Protein AF-A0A8S2RNC6-F1 (afdb_monomer_lite)

Organism: NCBI:txid392030

Foldseek 3Di:
DPPDDDDDPVVCADPPQAFSAFFCDDPVRPQKGKGAGAPFFHDDPPARDRARMKIAGPVRPDIHRAFHNVQWDWDPDDVVDHIDIDGGDDDDD

pLDDT: mean 89.48, std 12.96, range [37.03, 98.44]

Sequence (93 aa):
QTDKGVIDISSLARTDNKAQYPDKVPAAGSGYKYSYNPCKPFTELPSCQGVAACQVSTDGKYSFSIGKQESAKWNPGAIGGSPSVTYTDGPKT

Radius of gyration: 14.82 Å; chains: 1; bounding box: 36×27×44 Å

Secondary structure (DSSP, 8-state):
---------GGG--SSSS-SEEEEPPTT--SEEEEE-SSS-EEETTTEEEESEEEEETTSS-EEEEE-GGG-EEE--STTSPPEEE--SS---

InterPro domains:
  IPR009011 Mannose-6-phosphate receptor binding domain superfamily [G3DSA:2.70.130.10] (1-93)
  IPR009011 Mannose-6-phosphate receptor binding domain superfamily [SSF50911] (6-90)

Structure (mmCIF, N/CA/C/O backbone):
data_AF-A0A8S2RNC6-F1
#
_entry.id   AF-A0A8S2RNC6-F1
#
loop_
_atom_site.group_PDB
_atom_site.id
_atom_site.type_symbol
_atom_site.label_atom_id
_atom_site.label_alt_id
_atom_site.label_comp_id
_atom_site.label_asym_id
_atom_site.label_entity_id
_atom_site.label_seq_id
_atom_site.pdbx_PDB_ins_code
_atom_site.Cartn_x
_atom_site.Cartn_y
_atom_site.Cartn_z
_atom_site.occupancy
_atom_site.B_iso_or_equiv
_atom_site.auth_seq_id
_atom_site.auth_comp_id
_atom_site.auth_asym_id
_atom_site.auth_atom_id
_atom_site.pdbx_PDB_model_num
ATOM 1 N N . GLN A 1 1 ? 22.394 2.328 -25.781 1.00 42.03 1 GLN A N 1
ATOM 2 C CA . GLN A 1 1 ? 22.354 1.138 -24.911 1.00 42.03 1 GLN A CA 1
ATOM 3 C C . GLN A 1 1 ? 20.970 1.094 -24.283 1.00 42.03 1 GLN A C 1
ATOM 5 O O . GLN A 1 1 ? 20.595 2.050 -23.621 1.00 42.03 1 GLN A O 1
ATOM 10 N N . THR A 1 2 ? 20.155 0.093 -24.613 1.00 52.72 2 THR A N 1
ATOM 11 C CA . THR A 1 2 ? 18.794 -0.075 -24.074 1.00 52.72 2 THR A CA 1
ATOM 12 C C . THR A 1 2 ? 18.799 -1.298 -23.176 1.00 52.72 2 THR A C 1
ATOM 14 O O . THR A 1 2 ? 18.312 -2.355 -23.577 1.00 52.72 2 THR A O 1
ATOM 17 N N . ASP A 1 3 ? 19.403 -1.180 -22.000 1.00 56.41 3 ASP A N 1
ATOM 18 C CA . ASP A 1 3 ? 19.364 -2.260 -21.019 1.00 56.41 3 ASP A CA 1
ATOM 19 C C . ASP A 1 3 ? 17.939 -2.336 -20.464 1.00 56.41 3 ASP A C 1
ATOM 21 O O . ASP A 1 3 ? 17.526 -1.588 -19.581 1.00 56.41 3 ASP A O 1
ATOM 25 N N . LYS A 1 4 ? 17.134 -3.199 -21.087 1.00 66.12 4 LYS A N 1
ATOM 26 C CA . LYS A 1 4 ? 15.778 -3.528 -20.658 1.00 66.12 4 LYS A CA 1
ATOM 27 C C . LYS A 1 4 ? 15.881 -4.644 -19.621 1.00 66.12 4 LYS A C 1
ATOM 29 O O . LYS A 1 4 ? 15.953 -5.814 -19.979 1.00 66.12 4 LYS A O 1
ATOM 34 N N . GLY A 1 5 ? 15.933 -4.270 -18.346 1.00 76.19 5 GLY A N 1
ATOM 35 C CA . GLY A 1 5 ? 15.822 -5.199 -17.221 1.00 76.19 5 GLY A CA 1
ATOM 36 C C . GLY A 1 5 ? 14.367 -5.389 -16.791 1.00 76.19 5 GLY A C 1
ATOM 37 O O . GLY A 1 5 ? 13.546 -4.484 -16.935 1.00 76.19 5 GLY A O 1
ATOM 38 N N . VAL A 1 6 ? 14.048 -6.563 -16.247 1.00 83.62 6 VAL A N 1
ATOM 39 C CA . VAL A 1 6 ? 12.771 -6.807 -15.565 1.00 83.62 6 VAL A CA 1
ATOM 40 C C . VAL A 1 6 ? 12.982 -6.589 -14.073 1.00 83.62 6 VAL A C 1
ATOM 42 O O . VAL A 1 6 ? 13.870 -7.196 -13.479 1.00 83.62 6 VAL A O 1
ATOM 45 N N . ILE A 1 7 ? 12.161 -5.730 -13.468 1.00 86.44 7 ILE A N 1
ATOM 46 C CA . ILE A 1 7 ? 12.068 -5.605 -12.013 1.00 86.44 7 ILE A CA 1
ATOM 47 C C . ILE A 1 7 ? 10.888 -6.464 -11.575 1.00 86.44 7 ILE A C 1
ATOM 49 O O . ILE A 1 7 ? 9.734 -6.083 -11.765 1.00 86.44 7 ILE A O 1
ATOM 53 N N . ASP A 1 8 ? 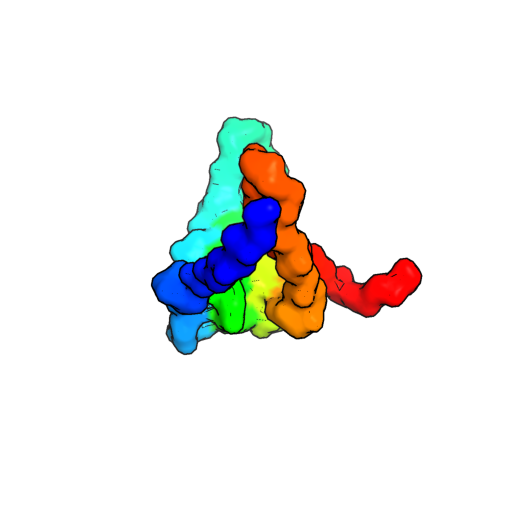11.186 -7.630 -11.013 1.00 90.75 8 ASP A N 1
ATOM 54 C CA . ASP A 1 8 ? 10.187 -8.514 -10.420 1.00 90.75 8 ASP A CA 1
ATOM 55 C C . ASP A 1 8 ? 10.262 -8.416 -8.895 1.00 90.75 8 ASP A C 1
ATOM 57 O O . ASP A 1 8 ? 11.265 -8.788 -8.285 1.00 90.75 8 ASP A O 1
ATOM 61 N N . ILE A 1 9 ? 9.197 -7.898 -8.283 1.00 93.31 9 ILE A N 1
ATOM 62 C CA . ILE A 1 9 ? 9.067 -7.821 -6.823 1.00 93.31 9 ILE A CA 1
ATOM 63 C C . ILE A 1 9 ? 8.020 -8.790 -6.266 1.00 93.31 9 ILE A C 1
ATOM 65 O O . ILE A 1 9 ? 7.626 -8.667 -5.106 1.00 93.31 9 ILE A O 1
ATOM 69 N N . SER A 1 10 ? 7.540 -9.741 -7.069 1.00 93.69 10 SER A N 1
ATOM 70 C CA . SER A 1 10 ? 6.496 -10.687 -6.661 1.00 93.69 10 SER A CA 1
ATOM 71 C C . SER A 1 10 ? 6.889 -11.519 -5.437 1.00 93.69 10 SER A C 1
ATOM 73 O O . SER A 1 10 ? 6.026 -11.866 -4.634 1.00 93.69 10 SER A O 1
ATOM 75 N N . SER A 1 11 ? 8.187 -11.762 -5.238 1.00 95.88 11 SER A N 1
ATOM 76 C CA . SER A 1 11 ? 8.740 -12.448 -4.064 1.00 95.88 11 SER A CA 1
ATOM 77 C C . SER A 1 11 ? 8.560 -11.682 -2.748 1.00 95.88 11 SER A C 1
ATOM 79 O O . SER A 1 11 ? 8.643 -12.284 -1.680 1.00 95.88 11 SER A O 1
ATOM 81 N N . LEU A 1 12 ? 8.293 -10.373 -2.803 1.00 95.62 12 LEU A N 1
ATOM 82 C CA . LEU A 1 12 ? 7.980 -9.567 -1.621 1.00 95.62 12 LEU A CA 1
ATOM 83 C C . LEU A 1 12 ? 6.522 -9.726 -1.179 1.00 95.62 12 LEU A C 1
ATOM 85 O O . LEU A 1 12 ? 6.176 -9.324 -0.073 1.00 95.62 12 LEU A O 1
ATOM 89 N N . ALA A 1 13 ? 5.648 -10.256 -2.033 1.00 97.12 13 ALA A N 1
ATOM 90 C CA . ALA A 1 13 ? 4.229 -10.349 -1.740 1.00 97.12 13 ALA A CA 1
ATOM 91 C C . ALA A 1 13 ? 3.923 -11.515 -0.798 1.00 97.12 13 ALA A C 1
ATOM 93 O O . ALA A 1 13 ? 4.346 -12.650 -1.027 1.00 97.12 13 ALA A O 1
ATOM 94 N N . ARG A 1 14 ? 3.076 -11.272 0.202 1.00 97.81 14 ARG A N 1
ATOM 95 C CA . ARG A 1 14 ? 2.396 -12.362 0.911 1.00 97.81 14 ARG A CA 1
ATOM 96 C C . ARG A 1 14 ? 1.147 -12.789 0.160 1.00 97.81 14 ARG A C 1
ATOM 98 O O . ARG A 1 14 ? 0.431 -11.957 -0.395 1.00 97.81 14 ARG A O 1
ATOM 105 N N . THR A 1 15 ? 0.846 -14.081 0.201 1.00 96.94 15 THR A N 1
ATOM 106 C CA . THR A 1 15 ? -0.338 -14.680 -0.436 1.00 96.94 15 THR A CA 1
ATOM 107 C C . THR A 1 15 ? -1.417 -15.105 0.561 1.00 96.94 15 THR A C 1
ATOM 109 O O . THR A 1 15 ? -2.472 -15.574 0.147 1.00 96.94 15 THR A O 1
ATOM 112 N N . ASP A 1 16 ? -1.202 -14.909 1.864 1.00 97.56 16 ASP A N 1
ATOM 113 C CA . ASP A 1 16 ? -2.108 -15.329 2.942 1.00 97.56 16 ASP A CA 1
ATOM 114 C C . ASP A 1 16 ? -3.122 -14.247 3.354 1.00 97.56 16 ASP A C 1
ATOM 116 O O . ASP A 1 16 ? -3.601 -14.240 4.487 1.00 97.56 16 ASP A O 1
ATOM 120 N N . ASN A 1 17 ? -3.446 -13.325 2.437 1.00 96.81 17 ASN A N 1
ATOM 121 C CA . ASN A 1 17 ? -4.353 -12.189 2.654 1.00 96.81 17 ASN A CA 1
ATOM 122 C C . ASN A 1 17 ? -3.913 -11.236 3.793 1.00 96.81 17 ASN A C 1
ATOM 124 O O . ASN A 1 17 ? -4.740 -10.510 4.346 1.00 96.81 17 ASN A O 1
ATOM 128 N N . LYS A 1 18 ? -2.614 -11.211 4.132 1.00 97.75 18 LYS A N 1
ATOM 129 C CA . LYS A 1 18 ? -2.003 -10.291 5.110 1.00 97.75 18 LYS A CA 1
ATOM 130 C C . LYS A 1 18 ? -0.996 -9.352 4.453 1.00 97.75 18 LYS A C 1
ATOM 132 O O . LYS A 1 18 ? -0.418 -9.673 3.418 1.00 97.75 18 LYS A O 1
ATOM 137 N N . ALA A 1 19 ? -0.742 -8.209 5.086 1.00 97.88 19 ALA A N 1
ATOM 138 C CA . ALA A 1 19 ? 0.305 -7.291 4.653 1.00 97.88 19 ALA A CA 1
ATOM 139 C C . ALA A 1 19 ? 1.711 -7.887 4.849 1.00 97.88 19 ALA A C 1
ATOM 141 O O . ALA A 1 19 ? 2.003 -8.440 5.910 1.00 97.88 19 ALA A O 1
ATOM 142 N N . GLN A 1 20 ? 2.600 -7.737 3.857 1.00 97.88 20 GLN A N 1
ATOM 143 C CA . GLN A 1 20 ? 4.030 -8.046 4.018 1.00 97.88 20 GLN A CA 1
ATOM 144 C C . GLN A 1 20 ? 4.691 -7.105 5.025 1.00 97.88 20 GLN A C 1
ATOM 146 O O . GLN A 1 20 ? 5.521 -7.520 5.835 1.00 97.88 20 GLN A O 1
ATOM 151 N N . TYR A 1 21 ? 4.315 -5.831 4.973 1.00 97.12 21 TYR A N 1
ATOM 152 C CA . TYR A 1 21 ? 4.828 -4.791 5.848 1.00 97.12 21 TYR A CA 1
ATOM 153 C C . TYR A 1 21 ? 3.668 -4.242 6.673 1.00 97.12 21 TYR A C 1
ATOM 155 O O . TYR A 1 21 ? 3.108 -3.225 6.280 1.00 97.12 21 TYR A O 1
ATOM 163 N N . PRO A 1 22 ? 3.259 -4.910 7.764 1.00 96.69 22 PRO A N 1
ATOM 164 C CA . PRO A 1 22 ? 2.164 -4.435 8.598 1.00 96.69 22 PRO A CA 1
ATOM 165 C C . PRO A 1 22 ? 2.622 -3.301 9.522 1.00 96.69 22 PRO A C 1
ATOM 167 O O . PRO A 1 22 ? 3.763 -3.307 10.004 1.00 96.69 22 PRO A O 1
ATOM 170 N N . ASP A 1 23 ? 1.706 -2.376 9.809 1.00 94.75 23 ASP A N 1
ATOM 171 C CA . ASP A 1 23 ? 1.757 -1.477 10.967 1.00 94.75 23 ASP A CA 1
ATOM 172 C C . ASP A 1 23 ? 3.045 -0.652 11.125 1.00 94.75 23 ASP A C 1
ATOM 174 O O . ASP A 1 23 ? 3.513 -0.374 12.234 1.00 94.75 23 ASP A O 1
ATOM 178 N N . LYS A 1 24 ? 3.645 -0.220 10.014 1.00 95.44 24 LYS A N 1
ATOM 179 C CA . LYS A 1 24 ? 4.845 0.619 10.048 1.00 95.44 24 LYS A CA 1
ATOM 180 C C . LYS A 1 24 ? 4.492 2.038 10.477 1.00 95.44 24 LYS A C 1
ATOM 182 O O . LYS A 1 24 ? 3.740 2.733 9.800 1.00 95.44 24 LYS A O 1
ATOM 187 N N . VAL A 1 25 ? 5.058 2.471 11.600 1.00 92.38 25 VAL A N 1
ATOM 188 C CA . VAL A 1 25 ? 4.918 3.835 12.123 1.00 92.38 25 VAL A CA 1
ATOM 189 C C . VAL A 1 25 ? 6.010 4.717 11.504 1.00 92.38 25 VAL A C 1
ATOM 191 O O . VAL A 1 25 ? 7.191 4.387 11.642 1.00 92.38 25 VAL A O 1
ATOM 194 N N . PRO A 1 26 ? 5.674 5.830 10.825 1.00 86.50 26 PRO A N 1
ATOM 195 C CA . PRO A 1 26 ? 6.678 6.764 10.328 1.00 86.50 26 PRO A CA 1
ATOM 196 C C . PRO A 1 26 ? 7.452 7.420 11.474 1.00 86.50 26 PRO A C 1
ATOM 198 O O . PRO A 1 26 ? 6.874 7.746 12.512 1.00 86.50 26 PRO A O 1
ATOM 201 N N . ALA A 1 27 ? 8.738 7.704 11.254 1.00 78.38 27 ALA A N 1
ATOM 202 C CA . ALA A 1 27 ? 9.628 8.283 12.266 1.00 78.38 27 ALA A CA 1
ATOM 203 C C . ALA A 1 27 ? 9.129 9.622 12.854 1.00 78.38 27 ALA A C 1
ATOM 205 O O . ALA A 1 27 ? 9.449 9.946 13.991 1.00 78.38 27 ALA A O 1
ATOM 206 N N . ALA A 1 28 ? 8.312 10.378 12.112 1.00 76.06 28 ALA A N 1
ATOM 207 C CA . ALA A 1 28 ? 7.783 11.681 12.523 1.00 76.06 28 ALA A CA 1
ATOM 208 C C . ALA A 1 28 ? 6.515 11.621 13.408 1.00 76.06 28 ALA A C 1
ATOM 210 O O . ALA A 1 28 ? 5.876 12.648 13.617 1.00 76.06 28 ALA A O 1
ATOM 211 N N . GLY A 1 29 ? 6.116 10.448 13.920 1.00 67.75 29 GLY A N 1
ATOM 212 C CA . GLY A 1 29 ? 5.044 10.351 14.923 1.00 67.75 29 GLY A CA 1
ATOM 213 C C . GLY A 1 29 ? 3.652 10.732 14.407 1.00 67.75 29 GLY A C 1
ATOM 214 O O . GLY A 1 29 ? 2.872 11.341 15.129 1.00 67.75 29 GLY A O 1
ATOM 215 N N . SER A 1 30 ? 3.325 10.369 13.163 1.00 73.69 30 SER A N 1
ATOM 216 C CA . SER A 1 30 ? 2.145 10.867 12.429 1.00 73.69 30 SER A CA 1
ATOM 217 C C . SER A 1 30 ? 0.757 10.521 13.006 1.00 73.69 30 SER A C 1
ATOM 219 O O . SER A 1 30 ? -0.238 10.801 12.356 1.00 73.69 30 SER A O 1
ATOM 221 N N . GLY A 1 31 ? 0.647 9.885 14.178 1.00 91.19 31 GLY A N 1
ATOM 222 C CA . GLY A 1 31 ? -0.632 9.379 14.703 1.00 91.19 31 GLY A CA 1
ATOM 223 C C . GLY A 1 31 ? -1.231 8.228 13.883 1.00 91.19 31 GLY A C 1
ATOM 224 O O . GLY A 1 31 ? -2.319 7.751 14.197 1.00 91.19 31 GLY A O 1
ATOM 225 N N . TYR A 1 32 ? -0.504 7.752 12.867 1.00 94.62 32 TYR A N 1
ATOM 226 C CA . TYR A 1 32 ? -0.886 6.657 11.985 1.00 94.62 32 TYR A CA 1
ATOM 227 C C . TYR A 1 32 ? 0.242 5.637 11.821 1.00 94.62 32 TYR A C 1
ATOM 229 O O . TYR A 1 32 ? 1.433 5.958 11.913 1.00 94.62 32 TYR A O 1
ATOM 237 N N . LYS A 1 33 ? -0.167 4.408 11.524 1.00 96.06 33 LYS A N 1
ATOM 238 C CA . LYS A 1 33 ? 0.648 3.284 11.072 1.00 96.06 33 LYS A CA 1
ATOM 239 C C . LYS A 1 33 ? 0.153 2.830 9.697 1.00 96.06 33 LYS A C 1
ATOM 241 O O . LYS A 1 33 ? -1.008 3.052 9.350 1.00 96.06 33 LYS A O 1
ATOM 246 N N . TYR A 1 34 ? 1.041 2.236 8.910 1.00 96.81 34 TYR A N 1
ATOM 247 C CA . TYR A 1 34 ? 0.773 1.887 7.517 1.00 96.81 34 TYR A CA 1
ATOM 248 C C . TYR A 1 34 ? 1.094 0.425 7.252 1.00 96.81 34 TYR A C 1
ATOM 250 O O . TYR A 1 34 ? 2.176 -0.055 7.598 1.00 96.81 34 TYR A O 1
ATOM 258 N N . SER A 1 35 ? 0.169 -0.243 6.577 1.00 97.88 35 SER A N 1
ATOM 259 C CA . SER A 1 35 ? 0.310 -1.620 6.130 1.00 97.88 35 SER A CA 1
ATOM 260 C C . SER A 1 35 ? 0.389 -1.674 4.609 1.00 97.88 35 SER A C 1
ATOM 262 O O . SER A 1 35 ? -0.395 -1.015 3.929 1.00 97.88 35 SER A O 1
ATOM 264 N N . TYR A 1 36 ? 1.321 -2.457 4.061 1.00 98.12 36 TYR A N 1
ATOM 265 C CA . TYR A 1 36 ? 1.525 -2.600 2.615 1.00 98.12 36 TYR A CA 1
ATOM 266 C C . TYR A 1 36 ? 1.780 -4.055 2.216 1.00 98.12 36 TYR A C 1
ATOM 268 O O . TYR A 1 36 ? 2.554 -4.768 2.865 1.00 98.12 36 TYR A O 1
ATOM 276 N N . ASN A 1 37 ? 1.166 -4.480 1.111 1.00 98.25 37 ASN A N 1
ATOM 277 C CA . ASN A 1 37 ? 1.508 -5.717 0.418 1.00 98.25 37 ASN A CA 1
ATOM 278 C C . ASN A 1 37 ? 1.688 -5.423 -1.079 1.00 98.25 37 ASN A C 1
ATOM 280 O O . ASN A 1 37 ? 0.719 -5.036 -1.737 1.00 98.25 37 ASN A O 1
ATOM 284 N N . PRO A 1 38 ? 2.886 -5.593 -1.658 1.00 96.88 38 PRO A N 1
ATOM 285 C CA . PRO A 1 38 ? 3.042 -5.488 -3.104 1.00 96.88 38 PRO A CA 1
ATOM 286 C C . PRO A 1 38 ? 2.327 -6.647 -3.808 1.00 96.88 38 PRO A C 1
ATOM 288 O O . P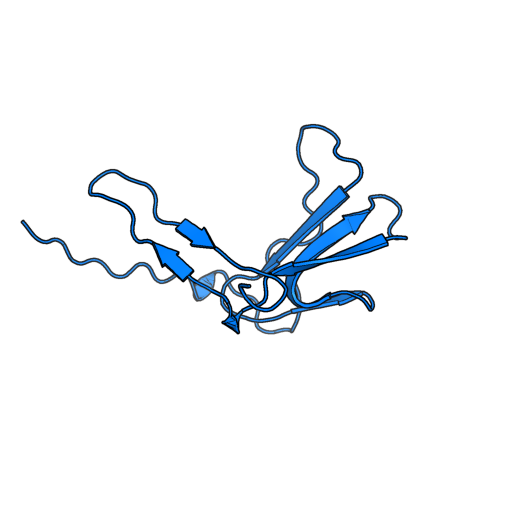RO A 1 38 ? 2.281 -7.754 -3.283 1.00 96.88 38 PRO A O 1
ATOM 291 N N . CYS A 1 39 ? 1.802 -6.411 -5.013 1.00 96.00 39 CYS A N 1
ATOM 292 C CA . CYS A 1 39 ? 1.338 -7.426 -5.979 1.00 96.00 39 CYS A CA 1
ATOM 293 C C . CYS A 1 39 ? 0.177 -8.356 -5.565 1.00 96.00 39 CYS A C 1
ATOM 295 O O . CYS A 1 39 ? -0.381 -9.037 -6.431 1.00 96.00 39 CYS A O 1
ATOM 297 N N . LYS A 1 40 ? -0.193 -8.435 -4.285 1.00 97.88 40 LYS A N 1
ATOM 298 C CA . LYS A 1 40 ? -1.290 -9.264 -3.775 1.00 97.88 40 LYS A CA 1
ATOM 299 C C . LYS A 1 40 ? -2.158 -8.450 -2.817 1.00 97.88 40 LYS A C 1
ATOM 301 O O . LYS A 1 40 ? -1.620 -7.773 -1.939 1.00 97.88 40 LYS A O 1
ATOM 306 N N . PRO A 1 41 ? -3.491 -8.483 -2.967 1.00 97.88 41 PRO A N 1
ATOM 307 C CA . PRO A 1 41 ? -4.364 -7.762 -2.060 1.00 97.88 41 PRO A CA 1
ATOM 308 C C . PRO A 1 41 ? -4.306 -8.393 -0.667 1.00 97.88 4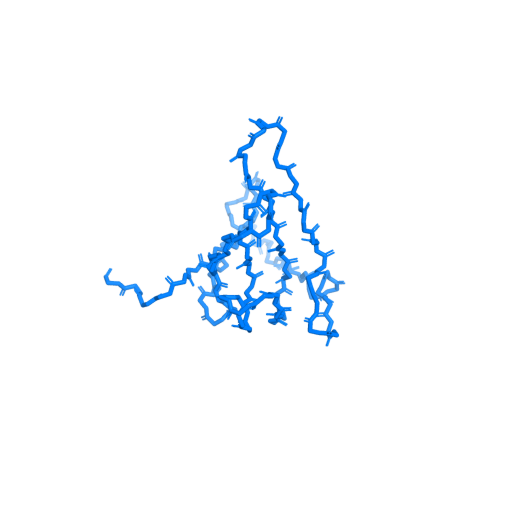1 PRO A C 1
ATOM 310 O O . PRO A 1 41 ? -4.069 -9.595 -0.525 1.00 97.88 41 PRO A O 1
ATOM 313 N N . PHE A 1 42 ? -4.527 -7.578 0.354 1.00 98.44 42 PHE A N 1
ATOM 314 C CA . PHE A 1 42 ? -4.720 -8.042 1.721 1.00 98.44 42 PHE A CA 1
ATOM 315 C C . PHE A 1 42 ? -5.951 -7.389 2.338 1.00 98.44 42 PHE A C 1
ATOM 317 O O . PHE A 1 42 ? -6.516 -6.443 1.785 1.00 98.44 42 PHE A O 1
ATOM 324 N N . THR A 1 43 ? -6.368 -7.905 3.488 1.00 97.19 43 THR A N 1
ATOM 325 C CA . THR A 1 43 ? -7.496 -7.364 4.239 1.00 97.19 43 THR A CA 1
ATOM 326 C C . THR A 1 43 ?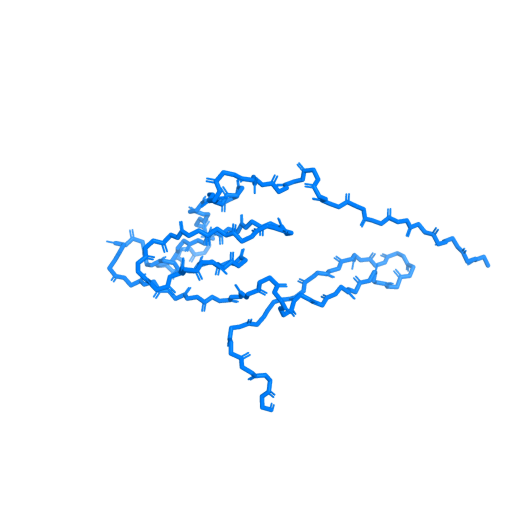 -7.084 -7.057 5.670 1.00 97.19 43 THR A C 1
ATOM 328 O O . THR A 1 43 ? -6.512 -7.906 6.350 1.00 97.19 43 THR A O 1
ATOM 331 N N . GLU A 1 44 ? -7.393 -5.851 6.131 1.00 94.44 44 GLU A N 1
ATOM 332 C CA . GLU A 1 44 ? -7.112 -5.381 7.483 1.00 94.44 44 GLU A CA 1
ATOM 333 C C . GLU A 1 44 ? -8.204 -4.412 7.928 1.00 94.44 44 GLU A C 1
ATOM 335 O O . GLU A 1 44 ? -8.405 -3.378 7.305 1.00 94.44 44 GLU A O 1
ATOM 340 N N . LEU A 1 45 ? -8.896 -4.719 9.028 1.00 91.75 45 LEU A N 1
ATOM 341 C CA . LEU A 1 45 ? -10.017 -3.910 9.523 1.00 91.75 45 LEU A CA 1
ATOM 342 C C . LEU A 1 45 ? -11.156 -3.740 8.480 1.00 91.75 45 LEU A C 1
ATOM 344 O O . LEU A 1 45 ? -11.027 -4.097 7.306 1.00 91.75 45 LEU A O 1
ATOM 348 N N . PRO A 1 46 ? -12.337 -3.237 8.878 1.00 92.25 46 PRO A N 1
ATOM 349 C CA . PRO A 1 46 ? -13.463 -3.116 7.950 1.00 92.25 46 PRO A CA 1
ATOM 350 C C . PRO A 1 46 ? -13.218 -2.179 6.754 1.00 92.25 46 PRO A C 1
ATOM 352 O O . PRO A 1 46 ? -13.721 -2.458 5.671 1.00 92.25 46 PRO A O 1
ATOM 355 N N . SER A 1 47 ? -12.432 -1.105 6.910 1.00 93.06 47 SER A N 1
ATOM 356 C CA . SER A 1 47 ? -12.223 -0.114 5.839 1.00 93.06 47 SER A CA 1
ATOM 357 C C . SER A 1 47 ? -11.158 -0.503 4.808 1.00 93.06 47 SER A C 1
ATOM 359 O O . SER A 1 47 ? -11.120 0.099 3.737 1.00 93.06 47 SER A O 1
ATOM 361 N N . CYS A 1 48 ? -10.300 -1.492 5.086 1.00 95.69 48 CYS A N 1
ATOM 362 C CA . CYS A 1 48 ? -9.252 -1.922 4.157 1.00 95.69 48 CYS A CA 1
ATOM 363 C C . CYS A 1 48 ? -9.463 -3.374 3.718 1.00 95.69 48 CYS A C 1
ATOM 365 O O . CYS A 1 48 ? -8.750 -4.289 4.120 1.00 95.69 48 CYS A O 1
ATOM 367 N N . GLN A 1 49 ? -10.460 -3.581 2.858 1.00 96.31 49 GLN A N 1
ATOM 368 C CA . GLN A 1 49 ? -10.779 -4.878 2.256 1.00 96.31 49 GLN A CA 1
ATOM 369 C C . GLN A 1 49 ? -10.133 -4.998 0.874 1.00 96.31 49 GLN A C 1
ATOM 371 O O . GLN A 1 49 ? -10.361 -4.147 0.009 1.00 96.31 49 GLN A O 1
ATOM 376 N N . GLY A 1 50 ? -9.335 -6.044 0.656 1.00 96.88 50 GLY A N 1
ATOM 377 C CA . GLY A 1 50 ? -8.685 -6.303 -0.633 1.00 96.88 50 GLY A CA 1
ATOM 378 C C . GLY A 1 50 ? -7.824 -5.137 -1.139 1.00 96.88 50 GLY A C 1
ATOM 379 O O . GLY A 1 50 ? -7.932 -4.744 -2.298 1.00 96.88 50 GLY A O 1
ATOM 380 N N . VAL A 1 51 ? -7.020 -4.531 -0.267 1.00 97.81 51 VAL A N 1
ATOM 381 C CA . VAL A 1 51 ? -6.203 -3.346 -0.574 1.00 97.81 51 VAL A CA 1
ATOM 382 C C . VAL A 1 51 ? -4.753 -3.709 -0.889 1.00 97.81 51 VAL A C 1
ATOM 384 O O . VAL A 1 51 ? -4.270 -4.785 -0.538 1.00 97.81 51 VAL A O 1
ATOM 387 N N . ALA A 1 52 ? -4.041 -2.793 -1.542 1.00 98.12 52 ALA A N 1
ATOM 388 C CA . ALA A 1 52 ? -2.583 -2.810 -1.629 1.00 98.12 52 ALA A CA 1
ATOM 389 C C . ALA A 1 52 ? -1.937 -2.131 -0.418 1.00 98.12 52 ALA A C 1
ATOM 391 O O . ALA A 1 52 ? -0.869 -2.559 0.017 1.00 98.12 52 ALA A O 1
ATOM 392 N N . ALA A 1 53 ? -2.586 -1.099 0.133 1.00 97.94 53 ALA A N 1
ATOM 393 C CA . ALA A 1 53 ? -2.108 -0.356 1.290 1.00 97.94 53 ALA A CA 1
ATOM 394 C C . ALA A 1 53 ? -3.263 0.137 2.179 1.00 97.94 53 ALA A C 1
ATOM 396 O O . ALA A 1 53 ? -4.319 0.533 1.681 1.00 97.94 53 ALA A O 1
ATOM 397 N N . CYS A 1 54 ? -3.033 0.140 3.490 1.00 97.75 54 CYS A N 1
ATOM 398 C CA . CYS A 1 54 ? -3.971 0.610 4.508 1.00 97.75 54 CYS A CA 1
ATOM 399 C C . CYS A 1 54 ? -3.265 1.584 5.455 1.00 97.75 54 CYS A C 1
ATOM 401 O O . CYS A 1 54 ? -2.130 1.338 5.868 1.00 97.75 54 CYS A O 1
ATOM 403 N N . GLN A 1 55 ? -3.938 2.675 5.806 1.00 96.44 55 GLN A N 1
ATOM 404 C CA . GLN A 1 55 ? -3.535 3.582 6.876 1.00 96.44 55 GLN A CA 1
ATOM 405 C C . GLN A 1 55 ? -4.450 3.350 8.074 1.00 96.44 55 GLN A C 1
ATOM 407 O O . GLN A 1 55 ? -5.668 3.319 7.922 1.00 96.44 55 GLN A O 1
ATOM 412 N N . VAL A 1 56 ? -3.878 3.226 9.268 1.00 95.62 56 VAL A N 1
ATOM 413 C CA . VAL A 1 56 ? -4.623 2.980 10.508 1.00 95.62 56 VAL A CA 1
ATOM 414 C C . VAL A 1 56 ? -4.153 3.963 11.571 1.00 95.62 56 VAL A C 1
ATOM 416 O O . VAL A 1 56 ? -2.952 4.199 11.696 1.00 95.62 56 VAL A O 1
ATOM 419 N N . SER A 1 57 ? -5.063 4.572 12.332 1.00 94.38 57 SER A N 1
ATOM 420 C CA . SER A 1 57 ? -4.680 5.416 13.470 1.00 94.38 57 SER A CA 1
ATOM 421 C C . SER A 1 57 ? -3.931 4.583 14.512 1.00 94.38 57 SER A C 1
ATOM 423 O O . SER A 1 57 ? -4.161 3.382 14.657 1.00 94.38 57 SER A O 1
ATOM 425 N N . THR A 1 58 ? -3.007 5.187 15.257 1.00 92.88 58 THR A N 1
ATOM 426 C CA . THR A 1 58 ? -2.205 4.453 16.256 1.00 92.88 58 THR A CA 1
ATOM 427 C C . THR A 1 58 ? -3.051 3.850 17.377 1.00 92.88 58 THR A C 1
ATOM 429 O O . THR A 1 58 ? -2.650 2.844 17.955 1.00 92.88 58 THR A O 1
ATOM 432 N N . ASP A 1 59 ? -4.231 4.412 17.651 1.00 91.88 59 ASP A N 1
ATOM 433 C CA . ASP A 1 59 ? -5.224 3.857 18.578 1.00 91.88 59 ASP A CA 1
ATOM 434 C C . ASP A 1 59 ? -6.166 2.815 17.939 1.00 91.88 59 ASP A C 1
ATOM 436 O O . ASP A 1 59 ? -7.043 2.283 18.617 1.00 91.88 59 ASP A O 1
ATOM 440 N N . GLY A 1 60 ? -6.001 2.524 16.645 1.00 90.69 60 GLY A N 1
ATOM 441 C CA . GLY A 1 60 ? -6.752 1.514 15.898 1.00 90.69 60 GLY A CA 1
ATOM 442 C C . GLY A 1 60 ? -8.204 1.874 15.573 1.00 90.69 60 GLY A C 1
ATOM 443 O O . GLY A 1 60 ? -8.906 1.048 14.993 1.00 90.69 60 GLY A O 1
ATOM 444 N N . LYS A 1 61 ? -8.679 3.072 15.936 1.00 91.81 61 LYS A N 1
ATOM 445 C CA . LYS A 1 61 ? -10.091 3.459 15.768 1.00 91.81 61 LYS A CA 1
ATOM 446 C C . LYS A 1 61 ? -10.462 3.837 14.341 1.00 91.81 61 LYS A C 1
ATOM 448 O O . LYS A 1 61 ? -11.602 3.628 13.937 1.00 91.81 61 LYS A O 1
ATOM 453 N N . TYR A 1 62 ? -9.522 4.401 13.592 1.00 92.88 62 TYR A N 1
ATOM 454 C CA . TYR A 1 62 ? -9.746 4.864 12.229 1.00 92.88 62 TYR A CA 1
ATOM 455 C C . TYR A 1 62 ? -8.862 4.083 11.269 1.00 92.88 62 TYR A C 1
ATOM 457 O O . TYR A 1 62 ? -7.680 3.872 11.533 1.00 92.88 62 TYR A O 1
ATOM 465 N N . SER A 1 63 ? -9.437 3.661 10.147 1.00 94.81 63 SER A N 1
ATOM 466 C CA . SER A 1 63 ? -8.697 3.030 9.059 1.00 94.81 63 SER A CA 1
ATOM 467 C C . SER A 1 63 ? -9.185 3.545 7.715 1.00 94.81 63 SER A C 1
ATOM 469 O O . SER A 1 63 ? -10.382 3.785 7.528 1.00 94.81 63 SER A O 1
ATOM 471 N N . PHE A 1 64 ? -8.243 3.714 6.796 1.00 95.19 64 PHE A N 1
ATOM 472 C CA . PHE A 1 64 ? -8.463 4.260 5.467 1.00 95.19 64 PHE A CA 1
ATOM 473 C C . PHE A 1 64 ? -7.765 3.369 4.446 1.00 95.19 64 PHE A C 1
ATOM 475 O O . PHE A 1 64 ? -6.564 3.097 4.554 1.00 95.19 64 PHE A O 1
ATOM 482 N N . SER A 1 65 ? -8.519 2.928 3.440 1.00 96.50 65 SER A N 1
ATOM 483 C CA . SER A 1 65 ? -7.922 2.363 2.237 1.00 96.5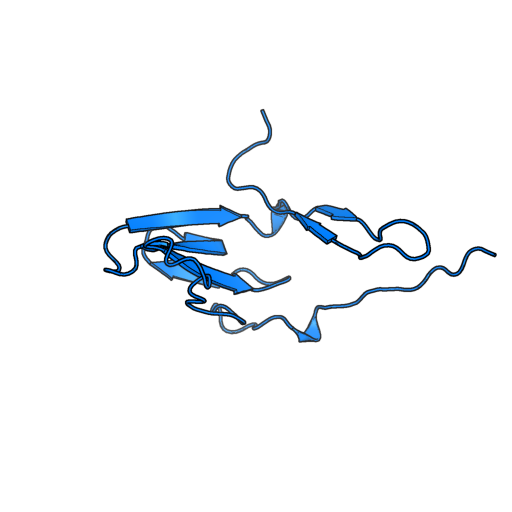0 65 SER A CA 1
ATOM 484 C C . SER A 1 65 ? -7.186 3.485 1.508 1.00 96.50 65 SER A C 1
ATOM 486 O O . SER A 1 65 ? -7.734 4.562 1.293 1.00 96.50 65 SER A O 1
ATOM 488 N N . ILE A 1 66 ? -5.915 3.258 1.183 1.00 96.31 66 ILE A N 1
ATOM 489 C CA . ILE A 1 66 ? -5.064 4.266 0.526 1.00 96.31 66 ILE A CA 1
ATOM 490 C C . ILE A 1 66 ? -4.458 3.746 -0.781 1.00 96.31 66 ILE A C 1
ATOM 492 O O . ILE A 1 66 ? -3.609 4.398 -1.384 1.00 96.31 66 ILE A O 1
ATOM 496 N N . GLY A 1 67 ? -4.885 2.568 -1.237 1.00 96.81 67 GLY A N 1
ATOM 497 C CA . GLY A 1 67 ? -4.472 2.035 -2.525 1.00 96.81 67 GLY A CA 1
ATOM 498 C C . GLY A 1 67 ? -5.034 0.652 -2.816 1.00 96.81 67 GLY A C 1
ATOM 499 O O . GLY A 1 67 ? -5.041 -0.223 -1.949 1.00 96.81 67 GLY A O 1
ATOM 500 N N . LYS A 1 68 ? -5.435 0.434 -4.068 1.00 96.94 68 LYS A N 1
ATOM 501 C CA . LYS A 1 68 ? -5.942 -0.846 -4.579 1.00 96.94 68 LYS A CA 1
ATOM 502 C C . LYS A 1 68 ? -4.982 -1.486 -5.574 1.00 96.94 68 LYS A C 1
ATOM 504 O O . LYS A 1 68 ? -4.350 -0.769 -6.347 1.00 96.94 68 LYS A O 1
ATOM 509 N N . GLN A 1 69 ? -4.882 -2.815 -5.599 1.00 95.88 69 GLN A N 1
ATOM 510 C CA . GLN A 1 69 ? -3.931 -3.508 -6.485 1.00 95.88 69 GLN A CA 1
ATOM 511 C C . GLN A 1 69 ? -4.210 -3.224 -7.967 1.00 95.88 69 GLN A C 1
ATOM 513 O O . GLN A 1 69 ? -3.285 -2.983 -8.736 1.00 95.88 69 GLN A O 1
ATOM 518 N N . GLU A 1 70 ? -5.481 -3.168 -8.360 1.00 95.00 70 GLU A N 1
ATOM 519 C CA . GLU A 1 70 ? -5.926 -2.874 -9.725 1.00 95.00 70 GLU A CA 1
ATOM 520 C C . GLU A 1 70 ? -5.538 -1.469 -10.215 1.00 95.00 70 GLU A C 1
ATOM 522 O O . GLU A 1 70 ? -5.512 -1.216 -11.417 1.00 95.00 70 GLU A O 1
ATOM 527 N N . SER A 1 71 ? -5.199 -0.557 -9.300 1.00 95.75 71 SER A N 1
ATOM 528 C CA . SER A 1 71 ? -4.768 0.806 -9.629 1.00 95.75 71 SER A CA 1
ATOM 529 C C . SER A 1 71 ? -3.259 0.943 -9.859 1.00 95.75 71 SER A C 1
ATOM 531 O O . SER A 1 71 ? -2.791 2.041 -10.174 1.00 95.75 71 SER A O 1
ATOM 533 N N . ALA A 1 72 ? -2.500 -0.147 -9.690 1.00 95.75 72 ALA A N 1
ATOM 534 C CA . ALA A 1 72 ? -1.046 -0.130 -9.723 1.00 95.75 72 ALA A CA 1
ATOM 535 C C . ALA A 1 72 ? -0.512 0.475 -11.028 1.00 95.75 72 ALA A C 1
ATOM 537 O O . ALA A 1 72 ? -0.816 0.018 -12.133 1.00 95.75 72 ALA A O 1
ATOM 538 N N . LYS A 1 73 ? 0.345 1.488 -10.898 1.00 95.19 73 LYS A N 1
ATOM 539 C CA . LYS A 1 73 ? 1.086 2.080 -12.017 1.00 95.19 73 LYS A CA 1
ATOM 540 C C . LYS A 1 73 ? 2.573 1.993 -11.750 1.00 95.19 73 LYS A C 1
ATOM 542 O O . LYS A 1 73 ? 3.064 2.588 -10.792 1.00 95.19 73 LYS A O 1
ATOM 547 N N . TRP A 1 74 ? 3.260 1.278 -12.631 1.00 91.75 74 TRP A N 1
ATOM 548 C CA . TRP A 1 74 ? 4.697 1.057 -12.585 1.00 91.75 74 TRP A CA 1
ATOM 549 C C . TRP A 1 74 ? 5.430 2.101 -13.409 1.00 91.75 74 TRP A C 1
ATOM 551 O O . TRP A 1 74 ? 5.105 2.333 -14.574 1.00 91.75 74 TRP A O 1
ATOM 561 N N . ASN A 1 75 ? 6.442 2.700 -12.800 1.00 91.19 75 ASN A N 1
ATOM 562 C CA . ASN A 1 75 ? 7.395 3.563 -13.464 1.00 91.19 75 ASN A CA 1
ATOM 563 C C . ASN A 1 75 ? 8.796 2.975 -13.241 1.00 91.19 75 ASN A C 1
ATOM 565 O O . ASN A 1 75 ? 9.267 2.978 -12.104 1.00 91.19 75 ASN A O 1
ATOM 569 N N . PRO A 1 76 ? 9.477 2.476 -14.285 1.00 85.88 76 PRO A N 1
ATOM 570 C CA . PRO A 1 76 ? 10.824 1.925 -14.149 1.00 85.88 76 PRO A CA 1
ATOM 571 C C . PRO A 1 76 ? 11.878 2.986 -13.789 1.00 85.88 76 PRO A C 1
ATOM 573 O O . PRO A 1 76 ? 12.981 2.623 -13.395 1.00 85.88 76 PRO A O 1
ATOM 576 N N . GLY A 1 77 ? 11.541 4.277 -13.884 1.00 85.25 77 GLY A N 1
ATOM 577 C CA . GLY A 1 77 ? 12.484 5.375 -13.701 1.00 85.25 77 GLY A CA 1
ATOM 578 C C . GLY A 1 77 ? 13.333 5.628 -14.951 1.00 85.25 77 GLY A C 1
ATOM 579 O O . GLY A 1 77 ? 13.302 4.873 -15.923 1.00 85.25 77 GLY A O 1
ATOM 580 N N . ALA A 1 78 ? 14.076 6.736 -14.944 1.00 85.50 78 ALA A N 1
ATOM 581 C CA . ALA A 1 78 ? 15.119 6.992 -15.937 1.00 85.50 78 ALA A CA 1
ATOM 582 C C . ALA A 1 78 ? 16.372 6.151 -15.629 1.00 85.50 78 ALA A C 1
ATOM 584 O O . ALA A 1 78 ? 16.497 5.590 -14.542 1.00 85.50 78 ALA A O 1
ATOM 585 N N . ILE A 1 79 ? 17.333 6.098 -16.555 1.00 79.69 79 ILE A N 1
ATOM 586 C CA . ILE A 1 79 ? 18.643 5.481 -16.292 1.00 79.69 79 ILE A CA 1
ATOM 587 C C . ILE A 1 79 ? 19.288 6.184 -15.086 1.00 79.69 79 ILE A C 1
ATOM 589 O O . ILE A 1 79 ? 19.445 7.402 -15.094 1.00 79.69 79 ILE A O 1
ATOM 593 N N . GLY A 1 80 ? 19.627 5.418 -14.045 1.00 79.50 80 GLY A N 1
ATOM 594 C CA . GLY A 1 80 ? 20.148 5.942 -12.774 1.00 79.50 80 GLY A CA 1
ATOM 595 C C . GLY A 1 80 ? 19.083 6.470 -11.801 1.00 79.50 80 GLY A C 1
ATOM 596 O O . GLY A 1 80 ? 19.430 6.927 -10.715 1.00 79.50 80 GLY A O 1
ATOM 597 N N . GLY A 1 81 ? 17.799 6.409 -12.165 1.00 85.25 81 GLY A N 1
ATOM 598 C CA . GLY A 1 81 ? 16.674 6.727 -11.290 1.00 85.25 81 GLY A CA 1
ATOM 599 C C . GLY A 1 81 ? 16.141 5.504 -10.543 1.00 85.25 81 GLY A C 1
ATOM 600 O O . GLY A 1 81 ? 16.391 4.360 -10.921 1.00 85.25 81 GLY A O 1
ATOM 601 N N . SER A 1 82 ? 15.365 5.754 -9.489 1.00 88.88 82 SER A N 1
ATOM 602 C CA . SER A 1 82 ? 14.679 4.691 -8.754 1.00 88.88 82 SER A CA 1
ATOM 603 C C . SER A 1 82 ? 13.368 4.308 -9.445 1.00 88.88 82 SER A C 1
ATOM 605 O O . SER A 1 82 ? 12.583 5.199 -9.794 1.00 88.88 82 SER A O 1
ATOM 607 N N . PRO A 1 83 ? 13.072 3.007 -9.590 1.00 90.88 83 PRO A N 1
ATOM 608 C CA . PRO A 1 83 ? 11.744 2.570 -9.982 1.00 90.88 83 PRO A CA 1
ATOM 609 C C . PRO A 1 83 ? 10.725 2.943 -8.901 1.00 90.88 83 PRO A C 1
ATOM 611 O O . PRO A 1 83 ? 11.046 3.046 -7.715 1.00 90.88 83 PRO A O 1
ATOM 614 N N . SER A 1 84 ? 9.475 3.125 -9.306 1.00 93.44 84 SER A N 1
ATOM 615 C CA . SER A 1 84 ? 8.367 3.404 -8.397 1.00 93.44 8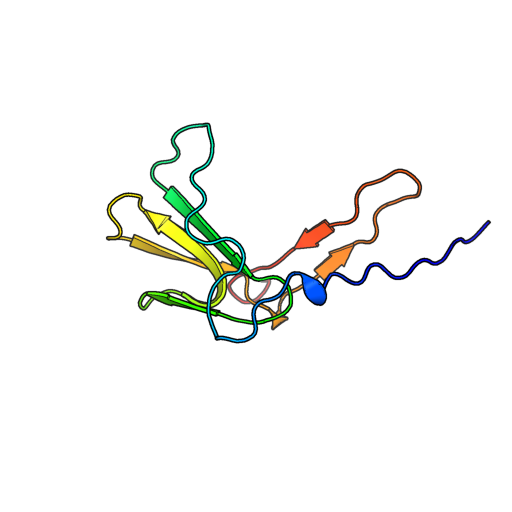4 SER A CA 1
ATOM 616 C C . SER A 1 84 ? 7.094 2.691 -8.829 1.00 93.44 84 SER A C 1
ATOM 618 O O . SER A 1 84 ? 6.868 2.406 -10.007 1.00 93.44 84 SER A O 1
ATOM 620 N N . VAL A 1 85 ? 6.248 2.415 -7.842 1.00 95.31 85 VAL A N 1
ATOM 621 C CA . VAL A 1 85 ? 4.876 1.957 -8.031 1.00 95.31 85 VAL A CA 1
ATOM 622 C C . VAL A 1 85 ? 3.955 2.903 -7.276 1.00 95.31 85 VAL A C 1
ATOM 624 O O . VAL A 1 85 ? 4.265 3.324 -6.163 1.00 95.31 85 VAL A O 1
ATOM 627 N N . THR A 1 86 ? 2.837 3.263 -7.896 1.00 96.25 86 THR A N 1
ATOM 628 C CA . THR A 1 86 ? 1.796 4.089 -7.273 1.00 96.25 86 THR A CA 1
ATOM 629 C C . THR A 1 86 ? 0.473 3.344 -7.268 1.00 96.25 86 THR A C 1
ATOM 631 O O . THR A 1 86 ? 0.184 2.590 -8.197 1.00 96.25 86 THR A O 1
ATOM 634 N N . TYR A 1 87 ? -0.316 3.576 -6.223 1.00 96.75 87 TYR A N 1
ATOM 635 C CA . TYR A 1 87 ? -1.659 3.038 -6.047 1.00 96.75 87 TYR A CA 1
ATOM 636 C C . TYR A 1 87 ? -2.606 4.195 -5.717 1.00 96.75 87 TYR A C 1
ATOM 638 O O . TYR A 1 87 ? -2.183 5.201 -5.148 1.00 96.75 87 TYR A O 1
ATOM 646 N N . THR A 1 88 ? -3.876 4.055 -6.070 1.00 94.94 88 THR A N 1
ATOM 647 C CA . THR A 1 88 ? -4.952 4.984 -5.724 1.00 94.94 88 THR A CA 1
ATOM 648 C C . THR A 1 88 ? -6.120 4.212 -5.123 1.00 94.94 88 THR A C 1
ATOM 650 O O . THR A 1 88 ? -6.357 3.055 -5.477 1.00 94.94 88 THR A O 1
ATOM 653 N N . ASP A 1 89 ? -6.844 4.846 -4.208 1.00 88.81 89 ASP A N 1
ATOM 654 C CA . ASP A 1 89 ? -8.126 4.356 -3.708 1.00 88.81 89 ASP A CA 1
ATOM 655 C C . ASP A 1 89 ? -9.233 5.240 -4.298 1.00 88.81 89 ASP A C 1
ATOM 657 O O . ASP A 1 89 ? -9.236 6.452 -4.091 1.00 88.81 89 ASP A O 1
ATOM 661 N N . GLY A 1 90 ? -10.101 4.650 -5.123 1.00 72.69 90 GLY A N 1
ATOM 662 C CA . GLY A 1 90 ? -11.130 5.359 -5.895 1.00 72.69 90 GLY A CA 1
ATOM 663 C C . GLY A 1 90 ? -10.790 5.581 -7.383 1.00 72.69 90 GLY A C 1
ATOM 664 O O . GLY A 1 90 ? -9.631 5.447 -7.797 1.00 72.69 90 GLY A O 1
ATOM 665 N N . PRO A 1 91 ? -11.803 5.874 -8.225 1.00 54.12 91 PRO A N 1
ATOM 666 C CA . PRO A 1 91 ? -11.591 6.189 -9.632 1.00 54.12 91 PRO A CA 1
ATOM 667 C C . PRO A 1 91 ? -10.766 7.472 -9.762 1.00 54.12 91 PRO A C 1
ATOM 669 O O . PRO A 1 91 ? -10.996 8.444 -9.045 1.00 54.12 91 PRO A O 1
ATOM 672 N N . LYS A 1 92 ? -9.819 7.487 -10.706 1.00 47.16 92 LYS A N 1
ATOM 673 C CA . LYS A 1 92 ? -9.215 8.743 -11.160 1.00 47.16 92 LYS A CA 1
ATOM 674 C C . LYS A 1 92 ? -10.320 9.587 -11.792 1.00 47.16 92 LYS A C 1
ATOM 676 O O . LYS A 1 92 ? -10.743 9.262 -12.898 1.00 47.16 92 LYS A O 1
ATOM 681 N N . THR A 1 93 ? -10.801 10.603 -11.084 1.00 37.03 93 THR A N 1
ATOM 682 C CA . THR A 1 93 ? -11.505 11.729 -11.711 1.00 37.03 93 THR A CA 1
ATOM 683 C C . THR A 1 93 ? -10.527 12.532 -12.548 1.00 37.03 93 THR A C 1
ATOM 685 O O . THR A 1 93 ? -9.412 12.779 -12.027 1.00 37.03 93 THR A O 1
#